Protein AF-A0A069D329-F1 (afdb_monomer_lite)

Sequence (153 aa):
MLSAENFLFDKQRVWALDAGKSQLISFEFALTNDSLLYQEAVNLDKDLLCALDFAQYNDSTFIISDYSGDNRFCWVNAKGQMIANTGSIPTLNDAALQNARPALALTWRSFIDYNPKNGVLASVTQLGEVLEIYNLKDSTRIVCVGASGEPEF

Radius of gyration: 16.07 Å; chains: 1; bounding box: 46×36×44 Å

Organism: NCBI:txid1121097

Structure (mmCIF, N/CA/C/O backbone):
data_AF-A0A069D329-F1
#
_entry.id   AF-A0A069D329-F1
#
loop_
_atom_site.group_PDB
_atom_site.id
_atom_site.type_symbol
_atom_site.label_atom_id
_atom_site.label_alt_id
_atom_site.label_comp_id
_atom_site.label_asym_id
_atom_site.label_entity_id
_atom_site.label_seq_id
_atom_site.pdbx_PDB_ins_code
_atom_site.Cartn_x
_atom_site.Cartn_y
_atom_site.Cartn_z
_atom_site.occupancy
_atom_site.B_iso_or_equiv
_atom_site.auth_seq_id
_atom_site.auth_comp_id
_atom_site.auth_asym_id
_atom_site.auth_atom_id
_atom_site.pdbx_PDB_model_num
ATOM 1 N N . MET A 1 1 ? -0.524 21.229 15.774 1.00 58.53 1 MET A N 1
ATOM 2 C CA . MET A 1 1 ? -1.556 21.151 14.720 1.00 58.53 1 MET A CA 1
ATOM 3 C C . MET A 1 1 ? -1.662 19.692 14.305 1.00 58.53 1 MET A C 1
ATOM 5 O O . MET A 1 1 ? -0.623 19.039 14.260 1.00 58.53 1 MET A O 1
ATOM 9 N N . LEU A 1 2 ? -2.873 19.164 14.120 1.00 64.06 2 LEU A N 1
ATOM 10 C CA . LEU A 1 2 ? -3.069 17.848 13.505 1.00 64.06 2 LEU A CA 1
ATOM 11 C C . LEU A 1 2 ? -2.679 17.992 12.024 1.00 64.06 2 LEU A C 1
ATOM 13 O O . LEU A 1 2 ? -3.204 18.900 11.380 1.00 64.06 2 LEU A O 1
ATOM 17 N N . SER A 1 3 ? -1.731 17.193 11.530 1.00 77.38 3 SER A N 1
ATOM 18 C CA . SER A 1 3 ? -1.533 17.022 10.084 1.00 77.38 3 SER A CA 1
ATOM 19 C C . SER A 1 3 ? -2.304 15.777 9.679 1.00 77.38 3 SER A C 1
ATOM 21 O O . SER A 1 3 ? -2.322 14.810 10.439 1.00 77.38 3 SER A O 1
ATOM 23 N N . ALA A 1 4 ? -2.998 15.833 8.550 1.00 84.38 4 ALA A N 1
ATOM 24 C CA . ALA A 1 4 ? -3.724 14.690 8.024 1.00 84.38 4 ALA A CA 1
ATOM 25 C C . ALA A 1 4 ? -3.630 14.706 6.500 1.00 84.38 4 ALA A C 1
ATOM 27 O O . ALA A 1 4 ? -4.322 15.475 5.831 1.00 84.38 4 ALA A O 1
ATOM 28 N N . GLU A 1 5 ? -2.717 13.900 5.972 1.00 87.38 5 GLU A N 1
ATOM 29 C CA . GLU A 1 5 ? -2.420 13.814 4.546 1.00 87.38 5 GLU A CA 1
ATOM 30 C C . GLU A 1 5 ? -3.446 12.952 3.808 1.00 87.38 5 GLU A C 1
ATOM 32 O O . GLU A 1 5 ? -3.790 13.271 2.671 1.00 87.38 5 GLU A O 1
ATOM 37 N N . ASN A 1 6 ? -3.971 11.904 4.455 1.00 92.31 6 ASN A N 1
ATOM 38 C CA . ASN A 1 6 ? -5.087 11.130 3.920 1.00 92.31 6 ASN A CA 1
ATOM 39 C C . ASN A 1 6 ? -6.022 10.601 5.017 1.00 92.31 6 ASN A C 1
ATOM 41 O O . ASN A 1 6 ? -5.617 10.430 6.170 1.00 92.31 6 ASN A O 1
ATOM 45 N N . PHE A 1 7 ? -7.269 10.327 4.636 1.00 93.69 7 PHE A N 1
ATOM 46 C CA . PHE A 1 7 ? -8.314 9.778 5.486 1.00 93.69 7 PHE A CA 1
ATOM 47 C C . PHE A 1 7 ? -8.919 8.523 4.866 1.00 93.69 7 PHE A C 1
ATOM 49 O O . PHE A 1 7 ? -9.280 8.509 3.691 1.00 93.69 7 PHE A O 1
ATOM 56 N N . LEU A 1 8 ? -9.131 7.509 5.696 1.00 92.75 8 LEU A N 1
ATOM 57 C CA . LEU A 1 8 ? -9.874 6.308 5.349 1.00 92.75 8 LEU A CA 1
ATOM 58 C C . LEU A 1 8 ? -11.116 6.211 6.228 1.00 92.75 8 LEU A C 1
ATOM 60 O O . LEU A 1 8 ? -11.032 6.300 7.453 1.00 92.75 8 LEU A O 1
ATOM 64 N N . PHE A 1 9 ? -12.265 6.007 5.592 1.00 91.00 9 PHE A N 1
ATOM 65 C CA . PHE A 1 9 ? -13.550 5.848 6.261 1.00 91.00 9 PHE A CA 1
ATOM 66 C C . PHE A 1 9 ? -13.964 4.379 6.229 1.00 91.00 9 PHE A C 1
ATOM 68 O O . PHE A 1 9 ? -14.252 3.825 5.170 1.00 91.00 9 PHE A O 1
ATOM 75 N N . ASP A 1 10 ? -14.036 3.774 7.406 1.00 81.50 10 ASP A N 1
ATOM 76 C CA . ASP A 1 10 ? -14.711 2.505 7.646 1.00 81.50 10 ASP A CA 1
ATOM 77 C C . ASP A 1 10 ? -16.059 2.775 8.344 1.00 81.50 10 ASP A C 1
ATOM 79 O O . ASP A 1 10 ? -16.322 3.870 8.843 1.00 81.50 10 ASP A O 1
ATOM 83 N N . LYS A 1 11 ? -16.951 1.783 8.386 1.00 80.25 11 LYS A N 1
ATOM 84 C CA . LYS A 1 11 ? -18.343 1.907 8.847 1.00 80.25 11 LYS A CA 1
ATOM 85 C C . LYS A 1 11 ? -18.501 2.672 10.161 1.00 80.25 11 LYS A C 1
ATOM 87 O O . LYS A 1 11 ? -19.452 3.434 10.289 1.00 80.25 11 LYS A O 1
ATOM 92 N N . GLN A 1 12 ? -17.626 2.431 11.138 1.00 85.88 12 GLN A N 1
ATOM 93 C CA . GLN A 1 12 ? -17.687 3.080 12.456 1.00 85.88 12 GLN A CA 1
ATOM 94 C C . GLN A 1 12 ? -16.422 3.862 12.813 1.00 85.88 12 GLN A C 1
ATOM 96 O O . GLN A 1 12 ? -16.368 4.472 13.880 1.00 85.88 12 GLN A O 1
ATOM 101 N N . ARG A 1 13 ? -15.412 3.862 11.940 1.00 90.81 13 ARG A N 1
ATOM 102 C CA . ARG A 1 13 ? -14.090 4.411 12.236 1.00 90.81 13 ARG A CA 1
ATOM 103 C C . ARG A 1 13 ? -13.584 5.288 11.112 1.00 90.81 13 ARG A C 1
ATOM 105 O O . ARG A 1 13 ? -13.813 5.012 9.941 1.00 90.81 13 ARG A O 1
ATOM 112 N N . VAL A 1 14 ? -12.838 6.314 11.487 1.00 93.44 14 VAL A N 1
ATOM 113 C CA . VAL A 1 14 ? -12.047 7.114 10.558 1.00 93.44 14 VAL A CA 1
ATOM 114 C C . VAL A 1 14 ? -10.593 6.967 10.955 1.00 93.44 14 VAL A C 1
ATOM 116 O O . VAL A 1 14 ? -10.243 7.174 12.114 1.00 93.44 14 VAL A O 1
ATOM 119 N N . TRP A 1 15 ? -9.754 6.611 9.996 1.00 94.56 15 TRP A N 1
ATOM 120 C CA . TRP A 1 15 ? -8.309 6.634 10.151 1.00 94.56 15 TRP A CA 1
ATOM 121 C C . TRP A 1 15 ? -7.759 7.850 9.422 1.00 94.56 15 TRP A C 1
ATOM 123 O O . TRP A 1 15 ? -8.150 8.113 8.289 1.00 94.56 15 TRP A O 1
ATOM 133 N N . ALA A 1 16 ? -6.859 8.583 10.062 1.00 95.31 16 ALA A N 1
ATOM 134 C CA . ALA A 1 16 ? -6.118 9.678 9.457 1.00 95.31 16 ALA A CA 1
ATOM 135 C C . ALA A 1 16 ? -4.624 9.357 9.488 1.00 95.31 16 ALA A C 1
ATOM 137 O O . ALA A 1 16 ? -4.100 8.948 10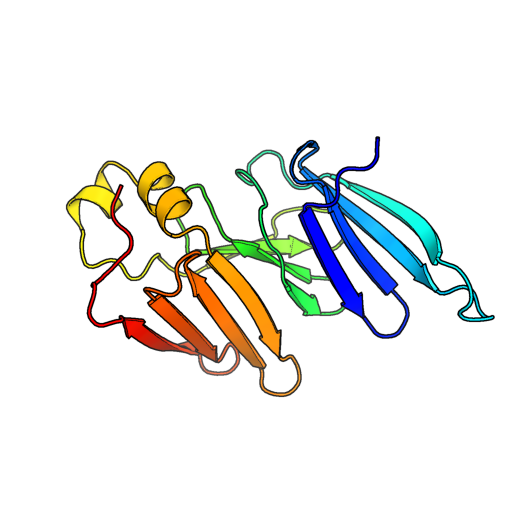.523 1.00 95.31 16 ALA A O 1
ATOM 138 N N . LEU A 1 17 ? -3.939 9.557 8.369 1.00 95.56 17 LEU A N 1
ATOM 139 C CA . LEU A 1 17 ? -2.486 9.464 8.293 1.00 95.56 17 LEU A CA 1
ATOM 140 C C . LEU A 1 17 ? -1.871 10.833 8.593 1.00 95.56 17 LEU A C 1
ATOM 142 O O . LEU A 1 17 ? -2.146 11.775 7.860 1.00 95.56 17 LEU A O 1
ATOM 146 N N . ASP A 1 18 ? -1.045 10.921 9.638 1.00 94.62 18 ASP A N 1
ATOM 147 C CA . ASP A 1 18 ? -0.137 12.046 9.911 1.00 94.62 18 ASP A CA 1
ATOM 148 C C . ASP A 1 18 ? 1.265 11.638 9.430 1.00 94.62 18 ASP A C 1
ATOM 150 O O . ASP A 1 18 ? 2.058 11.041 10.168 1.00 94.62 18 ASP A O 1
ATOM 154 N N . ALA A 1 19 ? 1.558 11.918 8.161 1.00 91.44 19 ALA A N 1
ATOM 155 C CA . ALA A 1 19 ? 2.826 11.593 7.513 1.00 91.44 19 ALA A CA 1
ATOM 156 C C . ALA A 1 19 ? 4.001 12.318 8.184 1.00 91.44 19 ALA A C 1
ATOM 158 O O . ALA A 1 19 ? 5.094 11.763 8.300 1.00 91.44 19 ALA A O 1
ATOM 159 N N . GLY A 1 20 ? 3.772 13.539 8.683 1.00 90.50 20 GLY A N 1
ATOM 160 C CA . GLY A 1 20 ? 4.783 14.333 9.381 1.00 90.50 20 GLY A CA 1
ATOM 161 C C . GLY A 1 20 ? 5.266 13.696 10.687 1.00 90.50 20 GLY A C 1
ATOM 162 O O . GLY A 1 20 ? 6.427 13.875 11.060 1.00 90.50 20 GLY A O 1
ATOM 163 N N . LYS A 1 21 ? 4.403 12.936 11.372 1.00 92.38 21 LYS A N 1
ATOM 164 C CA . LYS A 1 21 ? 4.765 12.166 12.576 1.00 92.38 21 LYS A CA 1
ATOM 165 C C . LYS A 1 21 ? 4.930 10.667 12.339 1.00 92.38 21 LYS A C 1
ATOM 167 O O . LYS A 1 21 ? 5.268 9.963 13.287 1.00 92.38 21 LYS A O 1
ATOM 172 N N . SER A 1 22 ? 4.711 10.187 11.116 1.00 93.12 22 SER A N 1
ATOM 173 C CA . SER A 1 22 ? 4.627 8.760 10.790 1.00 93.12 22 SER A CA 1
ATOM 174 C C . SER A 1 22 ? 3.628 8.030 11.702 1.00 93.12 22 SER A C 1
ATOM 176 O O . SER A 1 22 ? 3.978 7.104 12.432 1.00 93.12 22 SER A O 1
ATOM 178 N N . GLN A 1 23 ? 2.378 8.506 11.734 1.00 95.19 23 GLN A N 1
ATOM 179 C CA . GLN A 1 23 ? 1.331 7.989 12.622 1.00 95.19 23 GLN A CA 1
ATOM 180 C C . GLN A 1 23 ? 0.012 7.738 11.893 1.00 95.19 23 GLN A C 1
ATOM 182 O O . GLN A 1 23 ? -0.385 8.516 11.029 1.00 95.19 23 GLN A O 1
ATOM 187 N N . LEU A 1 24 ? -0.710 6.701 12.317 1.00 95.00 24 LEU A N 1
ATOM 188 C CA . LEU A 1 24 ? -2.130 6.518 12.020 1.00 95.00 24 LEU A CA 1
ATOM 189 C C . LEU A 1 24 ? -2.956 6.906 13.244 1.00 95.00 24 LEU A C 1
ATOM 191 O O . LEU A 1 24 ? -2.724 6.413 14.345 1.00 95.00 24 LEU A O 1
ATOM 195 N N . ILE A 1 25 ? -3.925 7.790 13.054 1.00 95.25 25 ILE A N 1
ATOM 196 C CA . ILE A 1 25 ? -4.790 8.312 14.109 1.00 95.25 25 ILE A CA 1
ATOM 197 C C . ILE A 1 25 ? -6.189 7.762 13.882 1.00 95.25 25 ILE A C 1
ATOM 199 O O . ILE A 1 25 ? -6.751 7.952 12.804 1.00 95.25 25 ILE A O 1
ATOM 203 N N . SER A 1 26 ? -6.755 7.091 14.881 1.00 94.12 26 SER A N 1
ATOM 204 C CA . SER A 1 26 ? -8.108 6.549 14.801 1.00 94.12 26 SER A CA 1
ATOM 205 C C . SER A 1 26 ? -9.117 7.426 15.523 1.00 94.12 26 SER A C 1
ATOM 207 O O . SER A 1 26 ? -8.896 7.958 16.616 1.00 94.12 26 SER A O 1
ATOM 209 N N . PHE A 1 27 ? -10.275 7.530 14.892 1.00 94.50 27 PHE A N 1
ATOM 210 C CA . PHE A 1 27 ? -11.471 8.153 15.418 1.00 94.50 27 PHE A CA 1
ATOM 211 C C . PHE A 1 27 ? -12.634 7.176 15.285 1.00 94.50 27 PHE A C 1
ATOM 213 O O . PHE A 1 27 ? -12.676 6.376 14.351 1.00 94.50 27 PHE A O 1
ATOM 220 N N . GLU A 1 28 ? -13.604 7.278 16.182 1.00 94.88 28 GLU A N 1
ATOM 221 C CA . GLU A 1 28 ? -14.881 6.570 16.087 1.00 94.88 28 GLU A CA 1
ATOM 222 C C . GLU A 1 28 ? -16.022 7.570 15.961 1.00 94.88 28 GLU A C 1
ATOM 224 O O . GLU A 1 28 ? -15.977 8.653 16.548 1.00 94.88 28 GLU A O 1
ATOM 229 N N . PHE A 1 29 ? -17.057 7.217 15.204 1.00 92.69 29 PHE A N 1
ATOM 230 C CA . PHE A 1 29 ? -18.281 8.011 15.201 1.00 92.69 29 PHE A CA 1
ATOM 231 C C . PHE A 1 29 ? -18.965 7.901 16.565 1.00 92.69 29 PHE A C 1
ATOM 233 O O . PHE A 1 29 ? -19.140 6.806 17.103 1.00 92.69 29 PHE A O 1
ATOM 240 N N . ALA A 1 30 ? -19.375 9.038 17.130 1.00 91.38 30 ALA A N 1
ATOM 241 C CA . ALA A 1 30 ? -20.270 9.031 18.279 1.00 91.38 30 ALA A CA 1
ATOM 242 C C . ALA A 1 30 ? -21.569 8.292 17.920 1.00 91.38 30 ALA A C 1
ATOM 244 O O . ALA A 1 30 ? -21.979 8.281 16.764 1.00 91.38 30 ALA A O 1
ATOM 245 N N . LEU A 1 31 ? -22.268 7.725 18.908 1.00 88.06 31 LEU A N 1
ATOM 246 C CA . LEU A 1 31 ? -23.526 6.989 18.676 1.00 88.06 31 LEU A CA 1
ATOM 247 C C . LEU A 1 31 ? -24.598 7.825 17.951 1.00 88.06 31 LEU A C 1
ATOM 249 O O . LEU A 1 31 ? -25.468 7.285 17.272 1.00 88.06 31 LEU A O 1
ATOM 253 N N . THR A 1 32 ? -24.534 9.144 18.112 1.00 89.75 32 THR A N 1
ATOM 254 C CA . THR A 1 32 ? -25.377 10.152 17.461 1.00 89.75 32 THR A CA 1
ATOM 255 C C . THR A 1 32 ? -24.973 10.452 16.013 1.00 89.75 32 THR A C 1
ATOM 257 O O . THR A 1 32 ? -25.732 11.113 15.309 1.00 89.75 32 THR A O 1
ATOM 260 N N . ASN A 1 33 ? -23.811 9.970 15.554 1.00 83.56 33 ASN A N 1
ATOM 261 C CA . ASN A 1 33 ? -23.182 10.233 14.253 1.00 83.56 33 ASN A CA 1
ATOM 262 C C . ASN A 1 33 ? -22.979 11.725 13.917 1.00 83.56 33 ASN A C 1
ATOM 264 O O . ASN A 1 33 ? -22.815 12.087 12.754 1.00 83.56 33 ASN A O 1
ATOM 268 N N . ASP A 1 34 ? -22.978 12.599 14.921 1.00 90.25 34 ASP A N 1
ATOM 269 C CA . ASP A 1 34 ? -22.798 14.050 14.776 1.00 90.25 34 ASP A CA 1
ATOM 270 C C . ASP A 1 34 ? -21.359 14.514 15.053 1.00 90.25 34 ASP A C 1
ATOM 272 O O . ASP A 1 34 ? -21.020 15.678 14.838 1.00 90.25 34 ASP A O 1
ATOM 276 N N . SER A 1 35 ? -20.510 13.612 15.543 1.00 90.75 35 SER A N 1
ATOM 277 C CA . SER A 1 35 ? -19.157 13.920 15.987 1.00 90.75 35 SER A CA 1
ATOM 278 C C . SER A 1 35 ? -18.225 12.712 15.871 1.00 90.75 35 SER A C 1
ATOM 280 O O . SER A 1 35 ? -18.662 11.559 15.828 1.00 90.75 35 SER A O 1
ATOM 282 N N . LEU A 1 36 ? -16.922 13.002 15.809 1.00 92.62 36 LEU A N 1
ATOM 283 C CA . LEU A 1 36 ? -15.843 12.018 15.846 1.00 92.62 36 LEU A CA 1
ATOM 284 C C . LEU A 1 36 ? -15.143 12.074 17.205 1.00 92.62 36 LEU A C 1
ATOM 286 O O . LEU A 1 36 ? -14.746 13.142 17.673 1.00 92.62 36 LEU A O 1
ATOM 290 N N . LEU A 1 37 ? -14.970 10.910 17.817 1.00 94.38 37 LEU A N 1
ATOM 291 C CA . LEU A 1 37 ? -14.292 10.717 19.088 1.00 94.38 37 LEU A CA 1
ATOM 292 C C . LEU A 1 37 ? -12.889 10.182 18.817 1.00 94.38 37 LEU A C 1
ATOM 294 O O . LEU A 1 37 ? -12.744 9.087 18.272 1.00 94.38 37 LEU A O 1
ATOM 298 N N . TYR A 1 38 ? -11.865 10.948 19.197 1.00 94.25 38 TYR A N 1
ATOM 299 C CA . TYR A 1 38 ? -10.475 10.489 19.159 1.00 94.25 38 TYR A CA 1
ATOM 300 C C . TYR A 1 38 ? -10.318 9.213 19.990 1.00 94.25 38 TYR A C 1
ATOM 302 O O . TYR A 1 38 ? -10.764 9.174 21.138 1.00 94.25 38 TYR A O 1
ATOM 310 N N . GLN A 1 39 ? -9.660 8.208 19.417 1.00 94.75 39 GLN A N 1
ATOM 311 C CA . GLN A 1 39 ? -9.352 6.956 20.101 1.00 94.75 39 GLN A CA 1
ATOM 312 C C . GLN A 1 39 ? -7.867 6.893 20.447 1.00 94.75 39 GLN A C 1
ATOM 314 O O . GLN A 1 39 ? -7.492 6.935 21.619 1.00 94.75 39 GLN A O 1
ATOM 319 N N . GLU A 1 40 ? -7.007 6.833 19.432 1.00 94.81 40 GLU A N 1
ATOM 320 C CA . GLU A 1 40 ? -5.568 6.680 19.620 1.00 94.81 40 GLU A CA 1
ATOM 321 C C . GLU A 1 40 ? -4.758 7.235 18.444 1.00 94.81 40 GLU A C 1
ATOM 323 O O . GLU A 1 40 ? -5.273 7.479 17.353 1.00 94.81 40 GLU A O 1
ATOM 328 N N . ALA A 1 41 ? -3.460 7.417 18.688 1.00 95.69 41 ALA A N 1
ATOM 329 C CA . ALA A 1 41 ? -2.451 7.694 17.679 1.00 95.69 41 ALA A CA 1
ATOM 330 C C . ALA A 1 41 ? -1.398 6.585 17.742 1.00 95.69 41 ALA A C 1
ATOM 332 O O . ALA A 1 41 ? -0.742 6.383 18.768 1.00 95.69 41 ALA A O 1
ATOM 333 N N . VAL A 1 42 ? -1.251 5.866 16.638 1.00 95.38 42 VAL A N 1
ATOM 334 C CA . VAL A 1 42 ? -0.396 4.694 16.495 1.00 95.38 42 VAL A CA 1
ATOM 335 C C . VAL A 1 42 ? 0.827 5.084 15.677 1.00 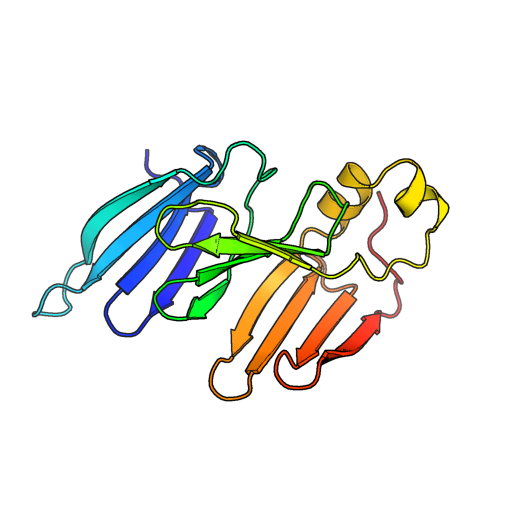95.38 42 VAL A C 1
ATOM 337 O O . VAL A 1 42 ? 0.698 5.486 14.524 1.00 95.38 42 VAL A O 1
ATOM 340 N N . ASN A 1 43 ? 2.020 4.966 16.262 1.00 96.44 43 ASN A N 1
ATOM 341 C CA . ASN A 1 43 ? 3.268 5.187 15.529 1.00 96.44 43 ASN A CA 1
ATOM 342 C C . ASN A 1 43 ? 3.494 4.056 14.533 1.00 96.44 43 ASN A C 1
ATOM 344 O O . ASN A 1 43 ? 3.474 2.889 14.922 1.00 96.44 43 ASN A O 1
ATOM 348 N N . LEU A 1 44 ? 3.757 4.414 13.283 1.00 96.00 44 LEU A N 1
ATOM 349 C CA . LEU A 1 44 ? 4.256 3.484 12.286 1.00 96.00 44 LEU A CA 1
ATOM 350 C C . LEU A 1 44 ? 5.711 3.124 12.591 1.00 96.00 44 LEU A C 1
ATOM 352 O O . LEU A 1 44 ? 6.448 3.891 13.223 1.00 96.00 44 LEU A O 1
ATOM 356 N N . ASP A 1 45 ? 6.106 1.938 12.145 1.00 92.25 45 ASP A N 1
ATOM 357 C CA . ASP A 1 45 ? 7.467 1.444 12.290 1.00 92.25 45 ASP A CA 1
ATOM 358 C C . ASP A 1 45 ? 8.486 2.448 11.735 1.00 92.25 45 ASP A C 1
ATOM 360 O O . ASP A 1 45 ? 8.258 3.082 10.705 1.00 92.25 45 ASP A O 1
ATOM 364 N N . LYS A 1 46 ? 9.626 2.595 12.413 1.00 87.12 46 LYS A N 1
ATOM 365 C CA . LYS A 1 46 ? 10.655 3.576 12.026 1.00 87.12 46 LYS A CA 1
ATOM 366 C C . LYS A 1 46 ? 11.323 3.222 10.704 1.00 87.12 46 LYS A C 1
ATOM 368 O O . LYS A 1 46 ? 11.831 4.113 10.030 1.00 87.12 46 LYS A O 1
ATOM 373 N N . ASP A 1 47 ? 11.307 1.939 10.363 1.00 86.69 47 ASP A N 1
ATOM 374 C CA . ASP A 1 47 ? 11.843 1.426 9.108 1.00 86.69 47 ASP A CA 1
ATOM 375 C C . ASP A 1 47 ? 10.881 1.680 7.933 1.00 86.69 47 ASP A C 1
ATOM 377 O O . ASP A 1 47 ? 11.281 1.587 6.773 1.00 86.69 47 ASP A O 1
ATOM 381 N N . LEU A 1 48 ? 9.621 2.051 8.207 1.00 89.25 48 LEU A N 1
ATOM 382 C CA . LEU A 1 48 ? 8.687 2.476 7.174 1.00 89.25 48 LEU A CA 1
ATOM 383 C C . LEU A 1 48 ? 9.045 3.895 6.723 1.00 89.25 48 LEU A C 1
ATOM 385 O O . LEU A 1 48 ? 8.801 4.887 7.414 1.00 89.25 48 LEU A O 1
ATOM 389 N N . LEU A 1 49 ? 9.619 3.990 5.526 1.00 86.38 49 LEU A N 1
ATOM 390 C CA . LEU A 1 49 ? 9.975 5.269 4.929 1.00 86.38 49 LEU A CA 1
ATOM 391 C C . LEU A 1 49 ? 8.719 5.978 4.420 1.00 86.38 49 LEU A C 1
ATOM 393 O O . LEU A 1 49 ? 8.038 5.475 3.533 1.00 86.38 49 LEU A O 1
ATOM 397 N N . CYS A 1 50 ? 8.446 7.160 4.977 1.00 85.00 50 CYS A N 1
ATOM 398 C CA . CYS A 1 50 ? 7.475 8.137 4.480 1.00 85.00 50 CYS A CA 1
ATOM 399 C C . CYS A 1 50 ? 6.124 7.538 4.043 1.00 85.00 50 CYS A C 1
ATOM 401 O O . CYS A 1 50 ? 5.825 7.493 2.854 1.00 85.00 50 CYS A O 1
ATOM 403 N N . ALA A 1 51 ? 5.260 7.147 4.984 1.00 92.69 51 ALA A N 1
ATOM 404 C CA . ALA A 1 51 ? 3.871 6.835 4.644 1.00 92.69 51 ALA A CA 1
ATOM 405 C C . ALA A 1 51 ? 3.185 8.077 4.048 1.00 92.69 51 ALA A C 1
ATOM 407 O O . ALA A 1 51 ? 3.071 9.104 4.714 1.00 92.69 51 ALA A O 1
ATOM 408 N N . LEU A 1 52 ? 2.737 7.979 2.795 1.00 93.62 52 LEU A N 1
ATOM 409 C CA . LEU A 1 52 ? 2.047 9.063 2.078 1.00 93.62 52 LEU A CA 1
ATOM 410 C C . LEU A 1 52 ? 0.613 8.703 1.688 1.00 93.62 52 LEU A C 1
ATOM 412 O O . LEU A 1 52 ? -0.192 9.598 1.450 1.00 93.62 52 LEU A O 1
ATOM 416 N N . ASP A 1 53 ? 0.313 7.409 1.620 1.00 95.38 53 ASP A N 1
ATOM 417 C CA . ASP A 1 53 ? -1.026 6.883 1.411 1.00 95.38 53 ASP A CA 1
ATOM 418 C C . ASP A 1 53 ? -1.150 5.492 2.050 1.00 95.38 53 ASP A C 1
ATOM 420 O O . ASP A 1 53 ? -0.138 4.820 2.277 1.00 95.38 53 ASP A O 1
ATOM 424 N N . PHE A 1 54 ? -2.372 5.069 2.358 1.00 96.44 54 PHE A N 1
ATOM 425 C CA . PHE A 1 54 ? -2.667 3.786 2.972 1.00 96.44 54 PHE A CA 1
ATOM 426 C C . PHE A 1 54 ? -4.059 3.274 2.581 1.00 96.44 54 PHE A C 1
ATOM 428 O O . 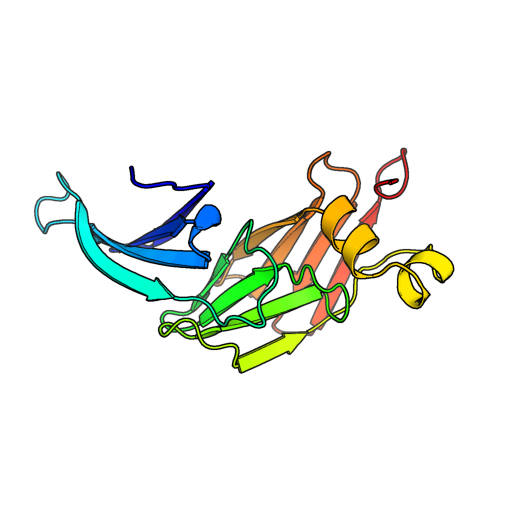PHE A 1 54 ? -4.994 4.042 2.385 1.00 96.44 54 PHE A O 1
ATOM 435 N N . ALA A 1 55 ? -4.210 1.952 2.555 1.00 96.81 55 ALA A N 1
ATOM 436 C CA . ALA A 1 55 ? -5.493 1.276 2.404 1.00 96.81 55 ALA A CA 1
ATOM 437 C C . ALA A 1 55 ? -5.700 0.275 3.546 1.00 96.81 55 ALA A C 1
ATOM 439 O O . ALA A 1 55 ? -4.748 -0.322 4.051 1.00 96.81 55 ALA A O 1
ATOM 440 N N . GLN A 1 56 ? -6.945 0.051 3.956 1.00 95.44 56 GLN A N 1
ATOM 441 C CA . GLN A 1 56 ? -7.265 -0.945 4.976 1.00 95.44 56 GLN A CA 1
ATOM 442 C C . GLN A 1 56 ? -7.537 -2.299 4.318 1.00 95.44 56 GLN A C 1
ATOM 444 O O . GLN A 1 56 ? -8.496 -2.441 3.567 1.00 95.44 56 GLN A O 1
ATOM 449 N N . TYR A 1 57 ? -6.723 -3.311 4.624 1.00 96.00 57 TYR A N 1
ATOM 450 C CA . TYR A 1 57 ? -6.929 -4.674 4.126 1.00 96.00 57 TYR A CA 1
ATOM 451 C C . TYR A 1 57 ? -8.010 -5.418 4.919 1.00 96.00 57 TYR A C 1
ATOM 453 O O . TYR A 1 57 ? -8.861 -6.102 4.348 1.00 96.00 57 TYR A O 1
ATOM 461 N N . ASN A 1 58 ? -7.964 -5.298 6.247 1.00 93.50 58 ASN A N 1
ATOM 462 C CA . ASN A 1 58 ? -8.960 -5.822 7.180 1.00 93.50 58 ASN A CA 1
ATOM 463 C C . ASN A 1 58 ? -8.913 -5.031 8.501 1.00 93.50 58 ASN A C 1
ATOM 465 O O . ASN A 1 58 ? -8.141 -4.084 8.640 1.00 93.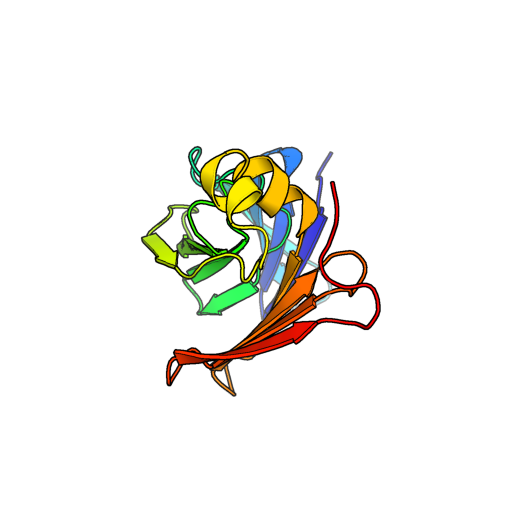50 58 ASN A O 1
ATOM 469 N N . ASP A 1 59 ? -9.699 -5.442 9.494 1.00 89.44 59 ASP A N 1
ATOM 470 C CA . ASP A 1 59 ? -9.828 -4.781 10.805 1.00 89.44 59 ASP A CA 1
ATOM 471 C C . ASP A 1 59 ? -8.503 -4.594 11.570 1.00 89.44 59 ASP A C 1
ATOM 473 O O . ASP A 1 59 ? -8.425 -3.794 12.499 1.00 89.44 59 ASP A O 1
ATOM 477 N N . SER A 1 60 ? -7.461 -5.341 11.204 1.00 91.56 60 SER A N 1
ATOM 478 C CA . SER A 1 60 ? -6.183 -5.398 11.916 1.00 91.56 60 SER A CA 1
ATOM 479 C C . SER A 1 60 ? -4.965 -5.088 11.050 1.00 91.56 60 SER A C 1
ATOM 481 O O . SER A 1 60 ? -3.845 -5.146 11.558 1.00 91.56 60 SER A O 1
ATOM 483 N N . THR A 1 61 ? -5.145 -4.832 9.751 1.00 96.38 61 THR A N 1
ATOM 484 C CA . THR A 1 61 ? -4.040 -4.729 8.790 1.00 96.38 61 THR A CA 1
ATOM 485 C C . THR A 1 61 ? -4.278 -3.626 7.766 1.00 96.38 61 THR A C 1
ATOM 487 O O . THR A 1 61 ? -5.332 -3.564 7.130 1.00 96.38 61 THR A O 1
ATOM 490 N N . PHE A 1 62 ? -3.244 -2.822 7.556 1.00 97.19 62 PHE A N 1
ATOM 491 C CA . PHE A 1 62 ? -3.147 -1.775 6.553 1.00 97.19 62 PHE A CA 1
ATOM 492 C C . PHE A 1 62 ? -2.093 -2.131 5.504 1.00 97.19 62 PHE A C 1
ATOM 494 O O . PHE A 1 62 ? -1.134 -2.853 5.783 1.00 97.19 62 PHE A O 1
ATOM 501 N N . ILE A 1 63 ? -2.282 -1.600 4.304 1.00 97.81 63 ILE A N 1
ATOM 502 C CA . ILE A 1 63 ? -1.349 -1.645 3.182 1.00 97.81 63 ILE A CA 1
ATOM 503 C C . ILE A 1 63 ? -0.848 -0.219 2.988 1.00 97.81 63 ILE A C 1
ATOM 505 O O . ILE A 1 63 ? -1.657 0.705 2.941 1.00 97.81 63 ILE A O 1
ATOM 509 N N . ILE A 1 64 ? 0.463 -0.038 2.886 1.00 97.12 64 ILE A N 1
ATOM 510 C CA . ILE A 1 64 ? 1.120 1.258 2.686 1.00 97.12 64 ILE A CA 1
ATOM 511 C C . ILE A 1 64 ? 2.138 1.100 1.555 1.00 97.12 64 ILE A C 1
ATOM 513 O O . ILE A 1 64 ? 2.779 0.057 1.446 1.00 97.12 64 ILE A O 1
ATOM 517 N N . SER A 1 65 ? 2.296 2.111 0.703 1.00 95.69 65 SER A N 1
ATOM 518 C CA . SER A 1 65 ? 3.349 2.116 -0.325 1.00 95.69 65 SER A CA 1
ATOM 519 C C . SER A 1 65 ? 4.745 2.076 0.316 1.00 95.69 65 SER A C 1
ATOM 521 O O . SER A 1 65 ? 5.019 2.832 1.247 1.00 95.69 65 SER A O 1
ATOM 523 N N . ASP A 1 66 ? 5.631 1.212 -0.184 1.00 95.62 66 ASP A N 1
ATOM 524 C CA . ASP A 1 66 ? 7.016 1.110 0.294 1.00 95.62 66 ASP A CA 1
ATOM 525 C C . ASP A 1 66 ? 7.924 2.100 -0.453 1.00 95.62 66 ASP A C 1
ATOM 527 O O . ASP A 1 66 ? 8.247 1.903 -1.626 1.00 95.62 66 ASP A O 1
ATOM 531 N N . TYR A 1 67 ? 8.357 3.163 0.229 1.00 94.31 67 TYR A N 1
ATOM 532 C CA . TYR A 1 67 ? 9.241 4.182 -0.349 1.00 94.31 67 TYR A CA 1
ATOM 533 C C . TYR A 1 67 ? 10.739 3.895 -0.184 1.00 94.31 67 TYR A C 1
ATOM 535 O O . TYR A 1 67 ? 11.563 4.692 -0.634 1.00 94.31 67 TYR A O 1
ATOM 543 N N . SER A 1 68 ? 11.123 2.751 0.394 1.00 93.25 68 SER A N 1
ATOM 544 C CA . SER A 1 68 ? 12.497 2.244 0.241 1.00 93.25 68 SER A CA 1
ATOM 545 C C . SER A 1 68 ? 12.772 1.792 -1.194 1.00 93.25 68 SER A C 1
ATOM 547 O O . SER A 1 68 ? 13.906 1.860 -1.669 1.00 93.25 68 SER A O 1
ATOM 549 N N . GLY A 1 69 ? 11.718 1.360 -1.892 1.00 92.31 69 GLY A N 1
ATOM 550 C CA . GLY A 1 69 ? 11.783 0.761 -3.218 1.00 92.31 69 GLY A CA 1
ATOM 551 C C . GLY A 1 69 ? 12.336 -0.665 -3.233 1.00 92.31 69 GLY A C 1
ATOM 552 O O . GLY A 1 69 ? 12.495 -1.228 -4.316 1.00 92.31 69 GLY A O 1
ATOM 553 N N . ASP A 1 70 ? 12.612 -1.268 -2.071 1.00 93.88 70 ASP A N 1
ATOM 554 C CA . ASP A 1 70 ? 12.950 -2.692 -1.980 1.00 93.88 70 ASP A CA 1
ATOM 555 C C . ASP A 1 70 ? 11.734 -3.577 -2.266 1.00 93.88 70 ASP A C 1
ATOM 557 O O . ASP A 1 70 ? 11.880 -4.672 -2.813 1.00 93.88 70 ASP A O 1
ATOM 561 N N . ASN A 1 71 ? 10.533 -3.087 -1.949 1.00 95.69 71 ASN A N 1
ATOM 562 C CA . ASN A 1 71 ? 9.266 -3.728 -2.272 1.00 95.69 71 ASN A CA 1
ATOM 563 C C . ASN A 1 71 ? 8.295 -2.712 -2.882 1.00 95.69 71 ASN A C 1
ATOM 565 O O . ASN A 1 71 ? 8.612 -1.536 -3.059 1.00 95.69 71 ASN A O 1
ATOM 569 N N . ARG A 1 72 ? 7.085 -3.168 -3.224 1.00 95.88 72 ARG A N 1
ATOM 570 C CA . ARG A 1 72 ? 5.999 -2.271 -3.639 1.00 95.88 72 ARG A CA 1
ATOM 571 C C . ARG A 1 72 ? 5.174 -1.777 -2.454 1.00 95.88 72 ARG A C 1
ATOM 573 O O . ARG A 1 72 ? 4.807 -0.604 -2.416 1.00 95.88 72 ARG A O 1
ATOM 580 N N . PHE A 1 73 ? 4.868 -2.676 -1.520 1.00 97.50 73 PHE A N 1
ATOM 581 C CA . PHE A 1 73 ? 3.971 -2.415 -0.399 1.00 97.50 73 PHE A CA 1
ATOM 582 C C . PHE A 1 73 ? 4.522 -2.964 0.916 1.00 97.50 73 PHE A C 1
ATOM 584 O O . PHE A 1 73 ? 5.026 -4.091 0.956 1.00 97.50 73 PHE A O 1
ATOM 591 N N . CYS A 1 74 ? 4.311 -2.197 1.980 1.00 97.25 74 CYS A N 1
ATOM 592 C CA . CYS A 1 74 ? 4.456 -2.590 3.373 1.00 97.25 74 CYS A CA 1
ATOM 593 C C . CYS A 1 74 ? 3.087 -2.962 3.951 1.00 97.25 74 CYS A C 1
ATOM 595 O O . CYS A 1 74 ? 2.100 -2.245 3.769 1.00 97.25 74 CYS A O 1
ATOM 597 N N . TRP A 1 75 ? 3.035 -4.059 4.699 1.00 97.75 75 TRP A N 1
ATOM 598 C CA . TRP A 1 75 ? 1.858 -4.500 5.440 1.00 97.75 75 TRP A CA 1
ATOM 599 C C . TRP A 1 75 ? 2.057 -4.182 6.908 1.00 97.75 75 TRP A C 1
ATOM 601 O O . TRP A 1 75 ? 3.047 -4.604 7.509 1.00 97.75 75 TRP A O 1
ATOM 611 N N . VAL A 1 76 ? 1.114 -3.451 7.490 1.00 97.56 76 VAL A N 1
ATOM 612 C CA . VAL A 1 76 ? 1.244 -2.891 8.834 1.00 97.56 76 VAL A CA 1
ATOM 613 C C . VAL A 1 76 ? 0.064 -3.325 9.685 1.00 97.56 76 VAL A C 1
ATOM 615 O O . VAL A 1 76 ? -1.082 -3.236 9.253 1.00 97.56 76 VAL A O 1
ATOM 618 N N . ASN A 1 77 ? 0.318 -3.815 10.896 1.00 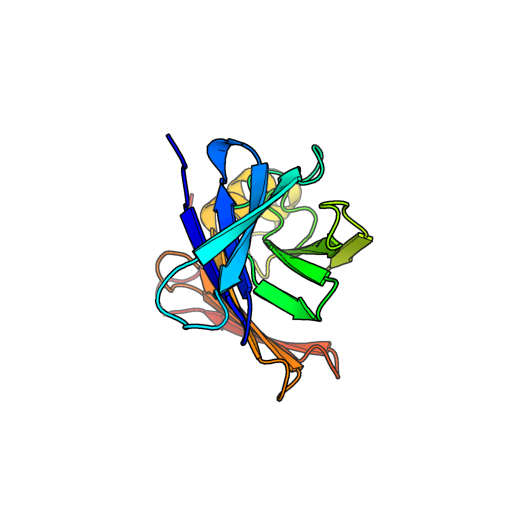96.25 77 ASN A N 1
ATOM 619 C CA . ASN A 1 77 ? -0.760 -4.185 11.809 1.00 96.25 77 ASN A CA 1
ATOM 620 C C . ASN A 1 77 ? -1.392 -2.952 12.491 1.00 96.25 77 ASN A C 1
ATOM 622 O O . ASN A 1 77 ? -0.858 -1.847 12.440 1.00 96.25 77 ASN A O 1
ATOM 626 N N . ALA A 1 78 ? -2.503 -3.141 13.204 1.00 91.94 78 ALA A N 1
ATOM 627 C CA . ALA A 1 78 ? -3.181 -2.058 13.930 1.00 91.94 78 ALA A CA 1
ATOM 628 C C . ALA A 1 78 ? -2.337 -1.370 15.025 1.00 91.94 78 ALA A C 1
ATOM 630 O O . ALA A 1 78 ? -2.723 -0.315 15.510 1.00 91.94 78 ALA A O 1
ATOM 631 N N . LYS A 1 79 ? -1.186 -1.940 15.410 1.00 94.56 79 LYS A N 1
ATOM 632 C CA . LYS A 1 79 ? -0.220 -1.330 16.341 1.00 94.56 79 LYS A CA 1
ATOM 633 C C . LYS A 1 79 ? 0.902 -0.574 15.622 1.00 94.56 79 LYS A C 1
ATOM 635 O O . LYS A 1 79 ? 1.859 -0.168 16.276 1.00 94.56 79 LYS A O 1
ATOM 640 N N . GLY A 1 80 ? 0.807 -0.417 14.301 1.00 95.12 80 GLY A N 1
ATOM 641 C CA . GLY A 1 80 ? 1.777 0.305 13.483 1.00 95.12 80 GLY A CA 1
ATOM 642 C C . GLY A 1 80 ? 3.042 -0.488 13.160 1.00 95.12 80 GLY A C 1
ATOM 643 O O . GLY A 1 80 ? 3.982 0.067 12.604 1.00 95.12 80 GLY A O 1
ATOM 644 N N . GLN A 1 81 ? 3.080 -1.785 13.474 1.00 96.06 81 GLN A N 1
ATOM 645 C CA . GLN A 1 81 ? 4.255 -2.627 13.241 1.00 96.06 81 GLN A CA 1
ATOM 646 C C . GLN A 1 81 ? 4.199 -3.254 11.852 1.00 96.06 81 GLN A C 1
ATOM 648 O O . GLN A 1 81 ? 3.155 -3.783 11.453 1.00 96.06 81 GLN A O 1
ATOM 653 N N . MET A 1 82 ? 5.327 -3.248 11.147 1.00 95.69 82 MET A N 1
ATOM 654 C CA . MET A 1 82 ? 5.457 -3.934 9.866 1.00 95.69 82 MET A CA 1
ATOM 655 C C . MET A 1 82 ? 5.414 -5.455 10.076 1.00 95.69 82 MET A C 1
ATOM 657 O O . MET A 1 82 ? 6.124 -5.997 10.921 1.00 95.69 82 MET A O 1
ATOM 661 N N . ILE A 1 83 ? 4.560 -6.152 9.324 1.00 97.19 83 ILE A N 1
ATOM 662 C CA . ILE A 1 83 ? 4.376 -7.611 9.427 1.00 97.19 83 ILE A CA 1
ATOM 663 C C . ILE A 1 83 ? 4.788 -8.366 8.161 1.00 97.19 83 ILE A C 1
ATOM 665 O O . ILE A 1 83 ? 5.074 -9.560 8.236 1.00 97.19 83 ILE A O 1
ATOM 669 N N . ALA A 1 84 ? 4.817 -7.696 7.009 1.00 96.00 84 ALA A N 1
ATOM 670 C CA . ALA A 1 84 ? 5.276 -8.251 5.741 1.00 96.00 84 ALA A CA 1
ATOM 671 C C . ALA A 1 84 ? 5.561 -7.126 4.741 1.00 96.00 84 ALA A C 1
ATOM 673 O O . ALA A 1 84 ? 4.981 -6.050 4.852 1.00 96.00 84 ALA A O 1
ATOM 674 N N . ASN A 1 85 ? 6.367 -7.419 3.721 1.00 96.19 85 ASN A N 1
ATOM 675 C CA . ASN A 1 85 ? 6.538 -6.575 2.540 1.00 96.19 85 ASN A CA 1
ATOM 676 C C . ASN A 1 85 ? 6.326 -7.416 1.280 1.00 96.19 85 ASN A C 1
ATOM 678 O O . ASN A 1 85 ? 6.618 -8.615 1.278 1.00 96.19 85 ASN A O 1
ATOM 682 N N . THR A 1 86 ? 5.783 -6.818 0.220 1.00 96.06 86 THR A N 1
ATOM 683 C CA . THR A 1 86 ? 5.426 -7.558 -1.000 1.00 96.06 86 THR A CA 1
ATOM 684 C C . THR A 1 86 ? 5.569 -6.736 -2.271 1.00 96.06 86 THR A C 1
ATOM 686 O O . THR A 1 86 ? 5.357 -5.523 -2.273 1.00 96.06 86 THR A O 1
ATOM 689 N N . GLY A 1 87 ? 5.789 -7.442 -3.381 1.00 94.81 87 GLY A N 1
ATOM 690 C CA . GLY A 1 87 ? 5.778 -6.879 -4.727 1.00 94.81 87 GLY A CA 1
ATOM 691 C C . GLY A 1 87 ? 7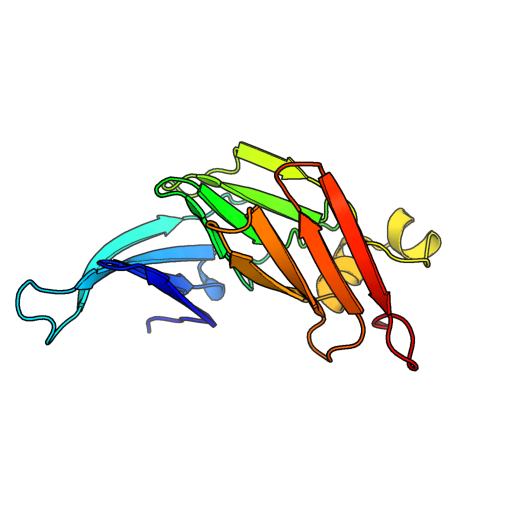.037 -6.085 -5.060 1.00 94.81 87 GLY A C 1
ATOM 692 O O . GLY A 1 87 ? 7.919 -5.909 -4.230 1.00 94.81 87 GLY A O 1
ATOM 693 N N . SER A 1 88 ? 7.100 -5.597 -6.292 1.00 94.88 88 SER A N 1
ATOM 694 C CA . SER A 1 88 ? 8.160 -4.724 -6.795 1.00 94.88 88 SER A CA 1
ATOM 695 C C . SER A 1 88 ? 7.557 -3.631 -7.670 1.00 94.88 88 SER A C 1
ATOM 697 O O . SER A 1 88 ? 6.493 -3.830 -8.276 1.00 94.88 88 SER A O 1
ATOM 699 N N . ILE A 1 89 ? 8.231 -2.484 -7.750 1.00 95.56 89 ILE A N 1
ATOM 700 C CA . ILE A 1 89 ? 7.885 -1.417 -8.696 1.00 95.56 89 ILE A CA 1
ATOM 701 C C . ILE A 1 89 ? 7.981 -1.997 -10.117 1.00 95.56 89 ILE A C 1
ATOM 703 O O . ILE A 1 89 ? 9.035 -2.533 -10.464 1.00 95.56 89 ILE A O 1
ATOM 707 N N . PRO A 1 90 ? 6.912 -1.956 -10.937 1.00 94.62 90 PRO A N 1
ATOM 708 C CA . PRO A 1 90 ? 6.930 -2.505 -12.290 1.00 94.62 90 PRO A CA 1
ATOM 709 C C . PRO A 1 90 ? 7.563 -1.511 -13.264 1.00 94.62 90 PRO A C 1
ATOM 711 O O . PRO A 1 90 ? 6.935 -1.098 -14.234 1.00 94.62 90 PRO A O 1
ATOM 714 N N . THR A 1 91 ? 8.793 -1.104 -12.969 1.00 94.62 91 THR A N 1
ATOM 715 C CA . THR A 1 91 ? 9.570 -0.245 -13.854 1.00 94.62 91 THR A CA 1
ATOM 716 C C . THR A 1 91 ? 10.303 -1.077 -14.900 1.00 94.62 91 THR A C 1
ATOM 718 O O . THR A 1 91 ? 10.738 -2.197 -14.626 1.00 94.62 91 THR A O 1
ATOM 721 N N . LEU A 1 92 ? 10.484 -0.508 -16.086 1.00 92.75 92 LEU A N 1
ATOM 722 C CA . LEU A 1 92 ? 11.403 -0.988 -17.115 1.00 92.75 92 LEU A CA 1
ATOM 723 C C . LEU A 1 92 ? 12.818 -0.404 -16.945 1.00 92.75 92 LEU A C 1
ATOM 725 O O . LEU A 1 92 ? 13.740 -0.793 -17.662 1.00 92.75 92 LEU A O 1
ATOM 729 N N . ASN A 1 93 ? 13.019 0.528 -16.008 1.00 92.88 93 ASN A N 1
ATOM 730 C CA . ASN A 1 93 ? 14.314 1.137 -15.723 1.00 92.88 93 ASN A CA 1
ATOM 731 C C . ASN A 1 93 ? 15.111 0.300 -14.706 1.00 92.88 93 ASN A C 1
ATOM 733 O O . ASN A 1 93 ? 15.215 0.639 -13.523 1.00 92.88 93 ASN A O 1
ATOM 737 N N . ASP A 1 94 ? 15.724 -0.785 -15.188 1.00 92.19 94 ASP A N 1
ATOM 738 C CA . ASP A 1 94 ? 16.563 -1.678 -14.373 1.00 92.19 94 ASP A CA 1
ATOM 739 C C . ASP A 1 94 ? 17.704 -0.936 -13.660 1.00 92.19 94 ASP A C 1
ATOM 741 O O . ASP A 1 94 ? 18.070 -1.270 -12.531 1.00 92.19 94 ASP A O 1
ATOM 745 N N . ALA A 1 95 ? 18.263 0.101 -14.293 1.00 93.12 95 ALA A N 1
ATOM 746 C CA . ALA A 1 95 ? 19.342 0.889 -13.711 1.00 93.12 95 ALA A CA 1
ATOM 747 C C . ALA A 1 95 ? 18.867 1.673 -12.478 1.00 93.12 95 ALA A C 1
ATOM 749 O O . ALA A 1 95 ? 19.564 1.678 -11.459 1.00 93.12 95 ALA A O 1
ATOM 750 N N . ALA A 1 96 ? 17.682 2.289 -12.539 1.00 92.00 96 ALA A N 1
ATOM 751 C CA . ALA A 1 96 ? 17.068 2.952 -11.391 1.00 92.00 96 ALA A CA 1
ATOM 752 C C . ALA A 1 96 ? 16.690 1.942 -10.299 1.00 92.00 96 ALA A C 1
ATOM 754 O O . ALA A 1 96 ? 16.962 2.181 -9.123 1.00 92.00 96 ALA A O 1
ATOM 755 N N . LEU A 1 97 ? 16.158 0.776 -10.676 1.00 91.25 97 LEU A N 1
ATOM 756 C CA . LEU A 1 97 ? 15.819 -0.285 -9.725 1.00 91.25 97 LEU A CA 1
ATOM 757 C C . LEU A 1 97 ? 17.053 -0.875 -9.017 1.00 91.25 97 LEU A C 1
ATOM 759 O O . LEU A 1 97 ? 16.941 -1.387 -7.906 1.00 91.25 97 LEU A O 1
ATOM 763 N N . GLN A 1 98 ? 18.238 -0.822 -9.623 1.00 91.94 98 GLN A N 1
ATOM 764 C CA . GLN A 1 98 ? 19.477 -1.297 -8.996 1.00 91.94 98 GLN A CA 1
ATOM 765 C C . GLN A 1 98 ? 20.185 -0.219 -8.175 1.00 91.94 98 GLN A C 1
ATOM 767 O O . GLN A 1 98 ? 20.737 -0.525 -7.122 1.00 91.94 98 GLN A O 1
ATOM 772 N N . ASN A 1 99 ? 20.174 1.030 -8.645 1.00 93.94 99 ASN A N 1
ATOM 773 C CA . ASN A 1 99 ? 21.062 2.071 -8.121 1.00 93.94 99 ASN A CA 1
ATOM 774 C C . ASN A 1 99 ? 20.330 3.229 -7.426 1.00 93.94 99 ASN A C 1
ATOM 776 O O . ASN A 1 99 ? 20.977 4.042 -6.770 1.00 93.94 99 ASN A O 1
ATOM 780 N N . ALA A 1 100 ? 19.006 3.330 -7.567 1.00 94.62 100 ALA A N 1
ATOM 781 C CA . ALA A 1 100 ? 18.225 4.490 -7.135 1.00 94.62 100 ALA A CA 1
ATOM 782 C C . ALA A 1 100 ? 16.809 4.124 -6.642 1.00 94.62 100 ALA A C 1
ATOM 784 O O . ALA A 1 100 ? 15.873 4.898 -6.836 1.00 94.62 100 ALA A O 1
ATOM 785 N N . ARG A 1 101 ? 16.635 2.965 -5.983 1.00 93.81 101 ARG A N 1
ATOM 786 C CA . ARG A 1 101 ? 15.318 2.467 -5.526 1.00 93.81 101 ARG A CA 1
ATOM 787 C C . ARG A 1 101 ? 14.489 3.484 -4.738 1.00 93.81 101 ARG A C 1
ATOM 789 O O . ARG A 1 101 ? 13.328 3.656 -5.105 1.00 93.81 101 ARG A O 1
ATOM 796 N N . PRO A 1 102 ? 15.037 4.203 -3.736 1.00 94.06 102 PRO A N 1
ATOM 797 C CA . PRO A 1 102 ? 14.230 5.161 -2.989 1.00 94.06 102 PRO A CA 1
ATOM 798 C C . PRO A 1 102 ? 13.771 6.331 -3.861 1.00 94.06 102 PRO A C 1
ATOM 800 O O . PRO A 1 102 ? 12.631 6.769 -3.751 1.00 94.06 102 PRO A O 1
ATOM 803 N N . ALA A 1 103 ? 14.634 6.815 -4.764 1.00 94.12 103 ALA A N 1
ATOM 804 C CA . ALA A 1 103 ? 14.271 7.876 -5.699 1.00 94.12 103 ALA A CA 1
ATOM 805 C C . ALA A 1 103 ? 13.153 7.400 -6.631 1.00 94.12 103 ALA A C 1
ATOM 807 O O . ALA A 1 103 ? 12.112 8.037 -6.686 1.00 94.12 103 ALA A O 1
ATOM 808 N N . LEU A 1 104 ? 13.316 6.228 -7.253 1.00 94.56 104 LEU A N 1
ATOM 809 C CA . LEU A 1 104 ? 12.298 5.611 -8.100 1.00 94.56 104 LEU A CA 1
ATOM 810 C C . LEU A 1 104 ? 10.955 5.454 -7.365 1.00 94.56 104 LEU A C 1
ATOM 812 O O . LEU A 1 104 ? 9.920 5.857 -7.889 1.00 94.56 104 LEU A O 1
ATOM 816 N N . ALA A 1 105 ? 10.956 4.907 -6.146 1.00 94.50 105 ALA A N 1
ATOM 817 C CA . ALA A 1 105 ? 9.740 4.722 -5.356 1.00 94.50 105 ALA A CA 1
ATOM 818 C C . ALA A 1 105 ? 9.043 6.054 -5.045 1.00 94.50 105 ALA A C 1
ATOM 820 O O . ALA A 1 105 ? 7.819 6.163 -5.155 1.00 94.50 105 ALA A O 1
ATOM 821 N N . LEU A 1 106 ? 9.821 7.083 -4.696 1.00 93.25 106 LEU A N 1
ATOM 822 C CA . LEU A 1 106 ? 9.317 8.432 -4.443 1.00 93.25 106 LEU A CA 1
ATOM 823 C C . LEU A 1 106 ? 8.766 9.102 -5.702 1.00 93.25 106 LEU A C 1
ATOM 825 O O . LEU A 1 106 ? 7.798 9.842 -5.594 1.00 93.25 106 LEU A O 1
ATOM 829 N N . THR A 1 107 ? 9.320 8.836 -6.881 1.00 93.50 107 THR A N 1
ATOM 830 C CA . THR A 1 107 ? 8.789 9.348 -8.156 1.00 93.50 107 THR A CA 1
ATOM 831 C C . THR A 1 107 ? 7.460 8.703 -8.503 1.00 93.50 107 THR A C 1
ATOM 833 O O . THR A 1 107 ? 6.529 9.368 -8.947 1.00 93.50 107 THR A O 1
ATOM 836 N N . TRP A 1 108 ? 7.344 7.401 -8.244 1.00 94.69 108 TRP A N 1
ATOM 837 C CA . TRP A 1 108 ? 6.109 6.664 -8.477 1.00 94.69 108 TRP A CA 1
ATOM 838 C C . TRP A 1 108 ? 4.972 7.097 -7.560 1.00 94.69 108 TRP A C 1
ATOM 840 O O . TRP A 1 108 ? 3.818 6.854 -7.920 1.00 94.69 108 TRP A O 1
ATOM 850 N N . ARG A 1 109 ? 5.292 7.686 -6.392 1.00 93.00 109 ARG A N 1
ATOM 851 C CA . ARG A 1 109 ? 4.378 8.263 -5.386 1.00 93.00 109 ARG A CA 1
ATOM 852 C C . ARG A 1 109 ? 2.924 7.916 -5.629 1.00 93.00 109 ARG A C 1
ATOM 854 O O . ARG A 1 109 ? 2.186 8.640 -6.293 1.00 93.00 109 ARG A O 1
ATOM 861 N N . SER A 1 110 ? 2.551 6.744 -5.147 1.00 94.12 110 SER A N 1
ATOM 862 C CA . SER A 1 110 ? 1.320 6.123 -5.600 1.00 94.12 110 SER A CA 1
ATOM 863 C C . SER A 1 110 ? 0.213 6.286 -4.585 1.00 94.12 110 SER A C 1
ATOM 865 O O . SER A 1 110 ? 0.437 6.089 -3.389 1.00 94.12 110 SER A O 1
ATOM 867 N N . PHE A 1 111 ? -0.974 6.591 -5.096 1.00 95.75 111 PHE A N 1
ATOM 868 C CA . PHE A 1 111 ? -2.211 6.489 -4.348 1.00 95.75 111 PHE A CA 1
ATOM 869 C C . PHE A 1 111 ? -2.735 5.059 -4.420 1.00 95.75 111 PHE A C 1
ATOM 871 O O . PHE A 1 111 ? -2.586 4.408 -5.459 1.00 95.75 111 PHE A O 1
ATOM 878 N N . ILE A 1 112 ? -3.316 4.557 -3.337 1.00 96.88 112 ILE A N 1
ATOM 879 C CA . ILE A 1 112 ? -3.800 3.183 -3.231 1.00 96.88 112 ILE A CA 1
ATOM 880 C C . ILE A 1 112 ? -5.193 3.111 -2.626 1.00 96.88 112 ILE A C 1
ATOM 882 O O . ILE A 1 112 ? -5.540 3.863 -1.725 1.00 96.88 112 ILE A O 1
ATOM 886 N N . ASP A 1 113 ? -5.975 2.144 -3.095 1.00 97.00 113 ASP A N 1
ATOM 887 C CA . ASP A 1 113 ? -7.235 1.774 -2.458 1.00 97.00 113 ASP A CA 1
ATOM 888 C C . ASP A 1 113 ? -7.494 0.274 -2.610 1.00 97.00 113 ASP A C 1
ATOM 890 O O . ASP A 1 113 ? -7.070 -0.362 -3.583 1.00 97.00 113 ASP A O 1
ATOM 894 N N . TYR A 1 114 ? -8.194 -0.305 -1.640 1.00 97.50 114 TYR A N 1
ATOM 895 C CA . TYR A 1 114 ? -8.470 -1.730 -1.580 1.00 97.50 114 TYR A CA 1
ATOM 896 C C . TYR A 1 114 ? -9.965 -2.017 -1.493 1.00 97.50 114 TYR A C 1
ATOM 898 O O . TYR A 1 114 ? -10.673 -1.580 -0.591 1.00 97.50 114 TYR A O 1
ATOM 906 N N . ASN A 1 115 ? -10.436 -2.863 -2.405 1.00 96.31 115 ASN A N 1
ATOM 907 C CA . ASN A 1 115 ? -11.782 -3.403 -2.393 1.00 96.31 115 ASN A CA 1
ATOM 908 C C . ASN A 1 115 ? -11.789 -4.800 -1.739 1.00 96.31 115 ASN A C 1
ATOM 910 O O . ASN A 1 115 ? -11.516 -5.790 -2.433 1.00 96.31 115 ASN A O 1
ATOM 914 N N . PRO A 1 116 ? -12.182 -4.934 -0.455 1.00 94.38 116 PRO A N 1
ATOM 915 C CA . PRO A 1 116 ? -12.191 -6.220 0.247 1.00 94.38 116 PRO A CA 1
ATOM 916 C C . PRO A 1 116 ? -13.207 -7.217 -0.316 1.00 94.38 116 PRO A C 1
ATOM 918 O O . PRO A 1 116 ? -12.988 -8.427 -0.261 1.00 94.38 116 PRO A O 1
ATOM 921 N N . LYS A 1 117 ? -14.308 -6.738 -0.909 1.00 94.69 117 LYS A N 1
ATOM 922 C CA . LYS A 1 117 ? -15.332 -7.607 -1.510 1.00 94.69 117 LYS A CA 1
ATOM 923 C C . LYS A 1 117 ? -14.742 -8.398 -2.676 1.00 94.69 117 LYS A C 1
ATOM 925 O O . LYS A 1 117 ? -14.908 -9.618 -2.770 1.00 94.69 117 LYS A O 1
ATOM 930 N N . ASN A 1 118 ? -14.000 -7.710 -3.536 1.00 95.94 118 ASN A N 1
ATOM 931 C CA . ASN A 1 118 ? -13.401 -8.323 -4.715 1.00 95.94 118 ASN A CA 1
ATOM 932 C C . ASN A 1 118 ? -12.000 -8.878 -4.437 1.00 95.94 118 ASN A C 1
ATOM 934 O O . ASN A 1 118 ? -11.607 -9.833 -5.098 1.00 95.94 118 ASN A O 1
ATOM 938 N N . GLY A 1 119 ? -11.317 -8.408 -3.391 1.00 97.25 119 GLY A N 1
ATOM 939 C CA . GLY A 1 119 ? -9.923 -8.747 -3.110 1.00 97.25 119 GLY A CA 1
ATOM 940 C C . GLY A 1 119 ? -8.958 -8.002 -4.025 1.00 97.25 119 GLY A C 1
ATOM 941 O O . GLY A 1 119 ? -7.922 -8.550 -4.380 1.00 97.25 119 GLY A O 1
ATOM 942 N N . VAL A 1 120 ? -9.325 -6.791 -4.453 1.00 98.25 120 VAL A N 1
ATOM 943 C CA . VAL A 1 120 ? -8.586 -6.030 -5.466 1.00 98.25 120 VAL A CA 1
ATOM 944 C C . VAL A 1 120 ? -7.961 -4.794 -4.840 1.00 98.25 120 VAL A C 1
ATOM 946 O O . VAL A 1 120 ? -8.687 -3.944 -4.333 1.00 98.25 120 VAL A O 1
ATOM 949 N N . LEU A 1 121 ? -6.635 -4.696 -4.902 1.00 98.38 121 LEU A N 1
ATOM 950 C CA . LEU A 1 121 ? -5.863 -3.499 -4.577 1.00 98.38 121 LEU A CA 1
ATOM 951 C C . LEU A 1 121 ? -5.558 -2.761 -5.881 1.00 98.38 121 LEU A C 1
ATOM 953 O O . LEU A 1 121 ? -5.006 -3.351 -6.810 1.00 98.38 121 LEU A O 1
ATOM 957 N N . ALA A 1 122 ? -5.918 -1.487 -5.950 1.00 98.12 122 ALA A N 1
ATOM 958 C CA . ALA A 1 122 ? -5.528 -0.603 -7.035 1.00 98.12 122 ALA A CA 1
ATOM 959 C C . ALA A 1 122 ? -4.438 0.351 -6.543 1.00 98.12 122 ALA A C 1
ATOM 961 O O . ALA A 1 122 ? -4.492 0.819 -5.407 1.00 98.12 122 ALA A O 1
ATOM 962 N N . SER A 1 123 ? -3.465 0.641 -7.400 1.00 97.88 123 SER A N 1
ATOM 963 C CA . SER A 1 123 ? -2.461 1.673 -7.171 1.00 97.88 123 SER A CA 1
ATOM 964 C C . SER A 1 123 ? -2.303 2.531 -8.415 1.00 97.88 123 SER A C 1
ATOM 966 O O . SER A 1 123 ? -2.281 2.000 -9.519 1.00 97.88 123 SER A O 1
ATOM 968 N N . VAL A 1 124 ? -2.200 3.845 -8.261 1.00 97.38 124 VAL A N 1
ATOM 969 C CA . VAL A 1 124 ? -2.003 4.776 -9.376 1.00 97.38 124 VAL A CA 1
ATOM 970 C C . VAL A 1 124 ? -0.910 5.777 -9.033 1.00 97.38 124 VAL A C 1
ATOM 972 O O . VAL A 1 124 ? -0.861 6.268 -7.906 1.00 97.38 124 VAL A O 1
ATOM 975 N N . THR A 1 125 ? -0.014 6.070 -9.973 1.00 96.56 125 THR A N 1
ATOM 976 C CA . THR A 1 125 ? 1.034 7.085 -9.775 1.00 96.56 125 THR A CA 1
ATOM 977 C C . THR A 1 125 ? 0.426 8.484 -9.673 1.00 96.56 125 THR A C 1
ATOM 979 O O . THR A 1 125 ? -0.667 8.736 -10.184 1.00 96.56 125 THR A O 1
ATOM 982 N N . GLN A 1 126 ? 1.116 9.412 -9.004 1.00 91.81 126 GLN A N 1
ATOM 983 C CA . GLN A 1 126 ? 0.579 10.741 -8.687 1.00 91.81 126 GLN A CA 1
ATOM 984 C C . GLN A 1 126 ? 0.038 11.508 -9.905 1.00 91.81 126 GLN A C 1
ATOM 986 O O . GLN A 1 126 ? -0.952 12.229 -9.765 1.00 91.81 126 GLN A O 1
ATOM 991 N N . LEU A 1 127 ? 0.671 11.380 -11.077 1.00 92.56 127 LEU A N 1
ATOM 992 C CA . LEU A 1 127 ? 0.249 12.071 -12.301 1.00 92.56 127 LEU A CA 1
ATOM 993 C C . LEU A 1 127 ? -0.556 11.164 -13.246 1.00 92.56 127 LEU A C 1
ATOM 995 O O . LEU A 1 127 ? -0.874 11.565 -14.364 1.00 92.56 127 LEU A O 1
ATOM 999 N N . GLY A 1 128 ? -0.941 9.969 -12.787 1.00 93.81 128 GLY A N 1
ATOM 1000 C CA . GLY A 1 128 ? -1.783 9.037 -13.532 1.00 93.81 128 GLY A CA 1
ATOM 1001 C C . GLY A 1 128 ? -1.070 8.316 -14.674 1.00 93.81 128 GLY A C 1
ATOM 1002 O O . GLY A 1 128 ? -1.740 7.796 -15.566 1.00 93.81 128 GLY A O 1
ATOM 1003 N N . GLU A 1 129 ? 0.263 8.287 -14.678 1.00 95.94 129 GLU A N 1
ATOM 1004 C CA . GLU A 1 129 ? 1.041 7.618 -15.722 1.00 95.94 129 GLU A CA 1
ATOM 1005 C C . GLU A 1 129 ? 0.889 6.097 -15.685 1.00 95.94 129 GLU A C 1
ATOM 1007 O O . GLU A 1 129 ? 0.799 5.466 -16.736 1.00 95.94 129 GLU A O 1
ATOM 1012 N N . VAL A 1 130 ? 0.840 5.499 -14.492 1.00 97.50 130 VAL A N 1
ATOM 1013 C CA . VAL A 1 130 ? 0.733 4.044 -14.333 1.00 97.50 130 VAL A CA 1
ATOM 1014 C C . VAL A 1 130 ? -0.410 3.696 -13.390 1.00 97.50 130 VAL A C 1
ATOM 1016 O O . VAL A 1 130 ? -0.486 4.211 -12.276 1.00 97.50 130 VAL A O 1
ATOM 1019 N N . LEU A 1 131 ? -1.282 2.788 -13.836 1.00 97.94 131 LEU A N 1
ATOM 1020 C CA . LEU A 1 131 ? -2.313 2.137 -13.029 1.00 97.94 131 LEU A CA 1
ATOM 1021 C C . LEU A 1 131 ? -1.951 0.664 -12.836 1.00 97.94 131 LEU A C 1
ATOM 1023 O O . LEU A 1 131 ? -1.756 -0.077 -13.797 1.00 97.94 131 LEU A O 1
ATOM 1027 N N . GLU A 1 132 ? -1.937 0.220 -11.590 1.00 98.06 132 GLU A N 1
ATOM 1028 C CA . GLU A 1 132 ? -1.686 -1.155 -11.193 1.00 98.06 132 GLU A CA 1
ATOM 1029 C C . GLU A 1 132 ? -2.925 -1.733 -10.514 1.00 98.06 132 GLU A C 1
ATOM 1031 O O . GLU A 1 132 ? -3.509 -1.116 -9.625 1.00 98.06 132 GLU A O 1
ATOM 1036 N N . ILE A 1 133 ? -3.329 -2.934 -10.921 1.00 98.19 133 ILE A N 1
ATOM 1037 C CA . ILE A 1 133 ? -4.461 -3.662 -10.349 1.00 98.19 133 ILE A CA 1
ATOM 1038 C C . ILE A 1 133 ? -3.955 -5.026 -9.894 1.00 98.19 133 ILE A C 1
ATOM 1040 O O . ILE A 1 133 ? -3.496 -5.830 -10.705 1.00 98.19 133 ILE A O 1
ATOM 1044 N N . TYR A 1 134 ? -4.072 -5.294 -8.600 1.00 97.81 134 TYR A N 1
ATOM 1045 C CA . TYR A 1 134 ? -3.672 -6.542 -7.968 1.00 97.81 134 TYR A CA 1
ATOM 1046 C C . TYR A 1 134 ? -4.900 -7.271 -7.446 1.00 97.81 134 TYR A C 1
ATOM 1048 O O . TYR A 1 134 ? -5.606 -6.757 -6.581 1.00 97.81 134 TYR A O 1
ATOM 1056 N N . ASN A 1 135 ? -5.133 -8.491 -7.913 1.00 97.44 135 ASN A N 1
ATOM 1057 C CA . ASN A 1 135 ? -6.052 -9.406 -7.256 1.00 97.44 135 ASN A CA 1
ATOM 1058 C C . ASN A 1 135 ? -5.278 -10.202 -6.202 1.00 97.44 135 ASN A C 1
ATOM 1060 O O . ASN A 1 135 ? -4.500 -11.099 -6.517 1.00 97.44 135 ASN A O 1
ATOM 1064 N N . LEU A 1 136 ? -5.496 -9.879 -4.933 1.00 95.88 136 LEU A N 1
ATOM 1065 C CA . LEU A 1 136 ? -4.775 -10.481 -3.814 1.00 95.88 136 LEU A CA 1
ATOM 1066 C C . LEU A 1 136 ? -5.217 -11.922 -3.511 1.00 95.88 136 LEU A C 1
ATOM 1068 O O . LEU A 1 136 ? -4.547 -12.615 -2.751 1.00 95.88 136 LEU A O 1
ATOM 1072 N N . LYS A 1 137 ? -6.330 -12.391 -4.094 1.00 94.25 137 LYS A N 1
ATOM 1073 C CA . LYS A 1 137 ? -6.833 -13.762 -3.893 1.00 94.25 137 LYS A CA 1
ATOM 1074 C C . LYS A 1 137 ? -6.103 -14.785 -4.759 1.00 94.25 137 LYS A C 1
ATOM 1076 O O . LYS A 1 137 ? -5.909 -15.914 -4.325 1.00 94.25 137 LYS A O 1
ATOM 1081 N N . ASP A 1 138 ? -5.732 -14.398 -5.977 1.00 94.81 138 ASP A N 1
ATOM 1082 C CA . ASP A 1 138 ? -5.085 -15.278 -6.961 1.00 94.81 138 ASP A CA 1
ATOM 1083 C C . ASP A 1 138 ? -3.721 -14.759 -7.444 1.00 94.81 138 ASP A C 1
ATOM 1085 O O . ASP A 1 138 ? -3.062 -15.407 -8.251 1.00 94.81 138 ASP A O 1
ATOM 1089 N N . SER A 1 139 ? -3.262 -13.631 -6.894 1.00 91.00 139 SER A N 1
ATOM 1090 C CA . SER A 1 139 ? -1.998 -12.963 -7.227 1.00 91.00 139 SER A CA 1
ATOM 1091 C C . SER A 1 139 ? -1.910 -12.418 -8.658 1.00 91.00 139 SER A C 1
ATOM 1093 O O . SER A 1 139 ? -0.819 -12.068 -9.111 1.00 91.00 139 SER A O 1
ATOM 1095 N N . THR A 1 140 ? -3.032 -12.304 -9.378 1.00 95.62 140 THR A N 1
ATOM 1096 C CA . THR A 1 140 ? -3.047 -11.677 -10.706 1.00 95.62 140 THR A CA 1
ATOM 1097 C C . THR A 1 140 ? -2.685 -10.201 -10.591 1.00 95.62 140 THR A C 1
ATOM 1099 O O . THR A 1 140 ? -3.218 -9.483 -9.743 1.00 95.62 140 THR A O 1
ATOM 1102 N N . ARG A 1 141 ? -1.810 -9.730 -11.483 1.00 96.31 141 ARG A N 1
ATOM 1103 C CA . ARG A 1 141 ? -1.389 -8.331 -11.571 1.00 96.31 141 ARG A CA 1
ATOM 1104 C C . ARG A 1 141 ? -1.589 -7.809 -12.987 1.00 96.31 141 ARG A C 1
ATOM 1106 O O . ARG A 1 141 ? -1.137 -8.432 -13.943 1.00 96.31 141 ARG A O 1
ATOM 1113 N N . ILE A 1 142 ? -2.215 -6.646 -13.101 1.00 97.56 142 ILE A N 1
ATOM 1114 C CA . ILE A 1 142 ? -2.334 -5.877 -14.340 1.00 97.56 142 ILE A CA 1
ATOM 1115 C C . ILE A 1 142 ? -1.606 -4.555 -14.126 1.00 97.56 142 ILE A C 1
ATOM 1117 O O . ILE A 1 142 ? -1.819 -3.896 -13.112 1.00 97.56 142 ILE A O 1
ATOM 1121 N N . VAL A 1 143 ? -0.754 -4.179 -15.075 1.00 97.88 143 VAL A N 1
ATOM 1122 C CA . VAL A 1 143 ? -0.065 -2.886 -15.093 1.00 97.88 143 VAL A CA 1
ATOM 1123 C C . VAL A 1 143 ? -0.408 -2.206 -16.410 1.00 97.88 143 VAL A C 1
ATOM 1125 O O . VAL A 1 143 ? -0.132 -2.744 -17.482 1.00 97.88 143 VAL A O 1
ATOM 1128 N N . CYS A 1 144 ? -1.039 -1.044 -16.322 1.00 97.38 144 CYS A N 1
ATOM 1129 C CA . CYS A 1 144 ? -1.428 -0.215 -17.451 1.00 97.38 144 CYS A CA 1
ATOM 1130 C C . CYS A 1 144 ? -0.569 1.047 -17.438 1.00 97.38 144 CYS A C 1
ATOM 1132 O O . CYS A 1 144 ? -0.714 1.874 -16.540 1.00 97.38 144 CYS A O 1
ATOM 1134 N N . VAL A 1 145 ? 0.304 1.189 -18.433 1.00 96.94 145 VAL A N 1
ATOM 1135 C CA . VAL A 1 145 ? 1.170 2.362 -18.606 1.00 96.94 145 VAL A CA 1
ATOM 1136 C C . VAL A 1 145 ? 0.548 3.287 -19.651 1.00 96.94 145 VAL A C 1
ATOM 1138 O O . VAL A 1 145 ? 0.127 2.837 -20.720 1.00 96.94 145 VAL A O 1
ATOM 1141 N N . GLY A 1 146 ? 0.451 4.573 -19.327 1.00 93.69 146 GLY A N 1
ATOM 1142 C CA . GLY A 1 146 ? -0.072 5.612 -20.203 1.00 93.69 146 GLY A CA 1
ATOM 1143 C C . GLY A 1 146 ? 0.857 5.925 -21.377 1.00 93.69 146 GLY A C 1
ATOM 1144 O O . GLY A 1 146 ? 1.996 5.470 -21.454 1.00 93.69 146 GLY A O 1
ATOM 1145 N N . ALA A 1 147 ? 0.376 6.753 -22.307 1.00 93.56 147 ALA A N 1
ATOM 1146 C CA . ALA A 1 147 ? 1.126 7.104 -23.518 1.00 93.56 147 ALA A CA 1
ATOM 1147 C C . ALA A 1 147 ? 2.450 7.841 -23.236 1.00 93.56 147 ALA A C 1
ATOM 1149 O O . ALA A 1 147 ? 3.361 7.782 -24.059 1.00 93.56 147 ALA A O 1
ATOM 1150 N N . SER A 1 148 ? 2.551 8.515 -22.088 1.00 91.69 148 SER A N 1
ATOM 1151 C CA . SER A 1 148 ? 3.757 9.228 -21.653 1.00 91.69 148 SER A CA 1
ATOM 1152 C C . SER A 1 148 ? 4.798 8.327 -20.979 1.00 91.69 148 SER A C 1
ATOM 1154 O O . SER A 1 148 ? 5.842 8.830 -20.587 1.00 91.69 148 SER A O 1
ATOM 1156 N N . GLY A 1 149 ? 4.548 7.018 -20.860 1.00 94.00 149 GLY A N 1
ATOM 1157 C CA . GLY A 1 149 ? 5.470 6.088 -20.210 1.00 94.00 149 GLY A CA 1
ATOM 1158 C C . GLY A 1 149 ? 5.351 6.084 -18.685 1.00 94.00 149 GLY A C 1
ATOM 1159 O O . GLY A 1 149 ? 4.272 6.302 -18.142 1.00 94.00 149 GLY A O 1
ATOM 1160 N N . GLU A 1 150 ? 6.454 5.760 -18.013 1.00 94.75 150 GLU A N 1
ATOM 1161 C CA . GLU A 1 150 ? 6.566 5.725 -16.550 1.00 94.75 150 GLU A CA 1
ATOM 1162 C C . GLU A 1 150 ? 6.902 7.112 -15.973 1.00 94.75 150 GLU A C 1
ATOM 1164 O O . GLU A 1 150 ? 7.411 7.962 -16.703 1.00 94.75 150 GLU A O 1
ATOM 1169 N N . PRO A 1 151 ? 6.689 7.337 -14.664 1.00 93.19 151 PRO A N 1
ATOM 1170 C CA . PRO A 1 151 ? 7.170 8.540 -13.993 1.00 93.19 151 PRO A CA 1
ATOM 1171 C C . PRO A 1 151 ? 8.698 8.700 -14.101 1.00 93.19 151 PRO A C 1
ATOM 1173 O O . PRO A 1 151 ? 9.451 7.776 -13.778 1.00 93.19 151 PRO A O 1
ATOM 1176 N N . GLU A 1 152 ? 9.157 9.889 -14.498 1.00 88.19 152 GLU A N 1
ATOM 1177 C CA . GLU A 1 152 ? 10.580 10.249 -14.618 1.00 88.19 152 GLU A CA 1
ATOM 1178 C C . GLU A 1 152 ? 11.036 11.157 -13.460 1.00 88.19 152 GLU A C 1
ATOM 1180 O O . GLU A 1 152 ? 10.246 11.950 -12.940 1.00 88.19 152 GLU A O 1
ATOM 1185 N N . PHE A 1 153 ? 12.309 11.045 -13.054 1.00 74.94 153 PHE A N 1
ATOM 1186 C CA . PHE A 1 153 ? 12.915 11.807 -11.951 1.00 74.94 153 PHE A CA 1
ATOM 1187 C C . PHE A 1 153 ? 14.257 12.436 -12.292 1.00 74.94 153 PHE A C 1
ATOM 1189 O O . PHE A 1 153 ? 14.990 11.850 -13.120 1.00 74.94 153 PHE A O 1
#

pLDDT: mean 93.28, std 5.35, range [58.53, 98.38]

Secondary structure (DSSP, 8-state):
----SEEEE-SSEEEEEETTTTEEEEEEE-TTSS-EEEEEEEEPPTTS-----EEEEETTEEEEE-TTSSSSEEEEETTS-EEEEE-----S-HHHHHH-HHHHHHHH-EEEEEETTTTEEEEEETTSSEEEEEETTTTEEEEEEBTTBS---

Foldseek 3Di:
DQDFLDWDDDPFKIWGQPLVQQWIWIWGQDPVNPDTHTDDIAHADPQQPRFNEWEDLDPFWIWTQRLQQPAGIFIATPNNYTDDGHHGDPDPPVVCSVPPRNVLSVQQCWYWYADNVQQWIWIAGPVRQWIWIANNVVRDIDIDGDPVGGGDD